Protein AF-D8S636-F1 (afdb_monomer_lite)

Secondary structure (DSSP, 8-state):
---------HHHHHHHHHHHSS--PPPEEETTEEE-HHHHHHHHHHHHHHHTTT--

InterPro domains:
  IPR007608 Senescence regulator S40 [PF04520] (5-54)

Organism: Selaginella moellendorffii (NCBI:txid88036)

Foldseek 3Di:
DDPPPPPDPVVVVLVVVCVVPVAPWDWDDDPPDTDTRVNVVVVVVVVCVVVVVVPD

Sequence (56 aa):
MGRKKNRIPPHELAAREYAKSHTAFSVYEGAGRTLKGMDLRRVRNAVWMQTGFLGG

Structure (mmCIF, N/CA/C/O backbone):
data_AF-D8S636-F1
#
_entry.id   AF-D8S636-F1
#
loop_
_atom_site.group_PDB
_atom_site.id
_atom_site.type_symbol
_atom_site.label_atom_id
_atom_site.label_alt_id
_atom_site.label_comp_id
_atom_site.label_asym_id
_atom_site.label_entity_id
_atom_site.label_seq_id
_atom_site.pdbx_PDB_ins_code
_atom_site.Cartn_x
_atom_site.Cartn_y
_atom_site.Cartn_z
_atom_site.occupancy
_atom_site.B_iso_or_equiv
_atom_site.auth_seq_id
_atom_site.auth_comp_id
_atom_site.auth_asym_id
_atom_site.auth_atom_id
_atom_site.pdbx_PDB_model_num
ATOM 1 N N 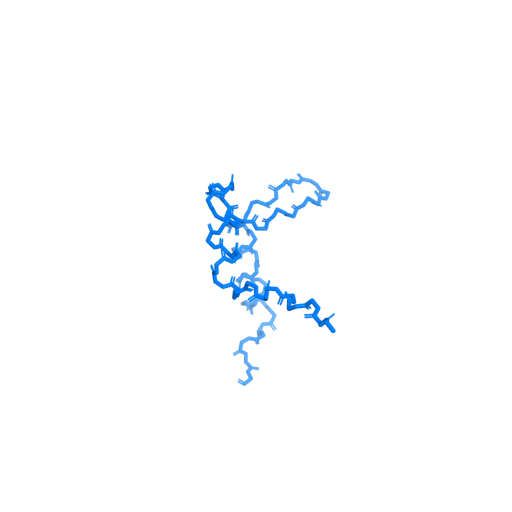. MET A 1 1 ? -2.020 18.809 -37.860 1.00 43.84 1 MET A N 1
ATOM 2 C CA . MET A 1 1 ? -0.898 17.917 -37.484 1.00 43.84 1 MET A CA 1
ATOM 3 C C . MET A 1 1 ? -1.072 17.516 -36.014 1.00 43.84 1 MET A C 1
ATOM 5 O O . MET A 1 1 ? -0.662 18.248 -35.125 1.00 43.84 1 MET A O 1
ATOM 9 N N . GLY A 1 2 ? -1.815 16.440 -35.730 1.00 50.62 2 GLY A N 1
ATOM 10 C CA . GLY A 1 2 ? -2.149 16.037 -34.356 1.00 50.62 2 GLY A CA 1
ATOM 11 C C . GLY A 1 2 ? -1.123 15.049 -33.812 1.00 50.62 2 GLY A C 1
ATOM 12 O O . GLY A 1 2 ? -0.938 13.984 -34.397 1.00 50.62 2 GLY A O 1
ATOM 13 N N . ARG A 1 3 ? -0.445 15.383 -32.708 1.00 58.81 3 ARG A N 1
ATOM 14 C CA . ARG A 1 3 ? 0.471 14.456 -32.031 1.00 58.81 3 ARG A CA 1
ATOM 15 C C . ARG A 1 3 ? -0.325 13.244 -31.548 1.00 58.81 3 ARG A C 1
ATOM 17 O O . ARG A 1 3 ? -1.061 13.344 -30.566 1.00 58.81 3 ARG A O 1
ATOM 24 N N . LYS A 1 4 ? -0.185 12.098 -32.221 1.00 58.56 4 LYS A N 1
ATOM 25 C CA . LYS A 1 4 ? -0.654 10.822 -31.679 1.00 58.56 4 LYS A CA 1
ATOM 26 C C . LYS A 1 4 ? 0.161 10.563 -30.414 1.00 58.56 4 LYS A C 1
ATOM 28 O O . LYS A 1 4 ? 1.341 10.241 -30.478 1.00 58.56 4 LYS A O 1
ATOM 33 N N . LYS A 1 5 ? -0.447 10.790 -29.249 1.00 63.66 5 LYS A N 1
ATOM 34 C CA . LYS A 1 5 ? 0.085 10.284 -27.984 1.00 63.66 5 LYS A CA 1
ATOM 35 C C . LYS A 1 5 ? 0.086 8.765 -28.127 1.00 63.66 5 LYS A C 1
ATOM 37 O O . LYS A 1 5 ? -0.993 8.178 -28.140 1.00 63.66 5 LYS A O 1
ATOM 42 N N . ASN A 1 6 ? 1.261 8.160 -28.297 1.00 71.00 6 ASN A N 1
ATOM 43 C CA . ASN A 1 6 ? 1.429 6.710 -28.263 1.00 71.00 6 ASN A CA 1
ATOM 44 C C . ASN A 1 6 ? 0.952 6.233 -26.889 1.00 71.00 6 ASN A C 1
ATOM 46 O O . ASN A 1 6 ? 1.679 6.310 -25.900 1.00 71.00 6 ASN A O 1
ATOM 50 N N . ARG A 1 7 ? -0.323 5.850 -26.807 1.00 75.50 7 ARG A N 1
ATOM 51 C CA . ARG A 1 7 ? -0.910 5.268 -25.609 1.00 75.50 7 ARG A CA 1
ATOM 52 C C . ARG A 1 7 ? -0.352 3.861 -25.512 1.00 75.50 7 ARG A C 1
ATOM 54 O O . ARG A 1 7 ? -0.804 2.970 -26.218 1.00 75.50 7 ARG A O 1
ATOM 61 N N . ILE A 1 8 ? 0.671 3.714 -24.684 1.00 81.06 8 ILE A N 1
ATOM 62 C CA . ILE A 1 8 ? 1.250 2.416 -24.366 1.00 81.06 8 ILE A CA 1
ATOM 63 C C . ILE A 1 8 ? 0.169 1.623 -23.622 1.00 81.06 8 ILE A C 1
ATOM 65 O O . ILE A 1 8 ? -0.405 2.154 -22.660 1.00 81.06 8 ILE A O 1
ATOM 69 N N . PRO A 1 9 ? -0.162 0.402 -24.064 1.00 82.81 9 PRO A N 1
ATOM 70 C CA . PRO A 1 9 ? -1.148 -0.408 -23.379 1.00 82.81 9 PRO A CA 1
ATOM 71 C C . PRO A 1 9 ? -0.655 -0.759 -21.964 1.00 82.81 9 PRO A C 1
ATOM 73 O O . PRO A 1 9 ? 0.546 -0.909 -21.725 1.00 82.81 9 PRO A O 1
ATOM 76 N N . PRO A 1 10 ? -1.568 -0.896 -20.990 1.00 77.88 10 PRO A N 1
ATOM 77 C CA . PRO A 1 10 ? -1.208 -1.009 -19.577 1.00 77.88 10 PRO A CA 1
ATOM 78 C C . PRO A 1 10 ? -0.317 -2.221 -19.255 1.00 77.88 10 PRO A C 1
ATOM 80 O O . PRO A 1 10 ? 0.507 -2.141 -18.347 1.00 77.88 10 PRO A O 1
ATOM 83 N N . HIS A 1 11 ? -0.421 -3.316 -20.015 1.00 82.12 11 HIS A N 1
ATOM 84 C CA . HIS A 1 11 ? 0.429 -4.497 -19.827 1.00 82.12 11 HIS A CA 1
ATOM 85 C C . HIS A 1 11 ? 1.887 -4.266 -20.267 1.00 82.12 11 HIS A C 1
ATOM 87 O O . HIS A 1 11 ? 2.799 -4.790 -19.634 1.00 82.12 11 HIS A O 1
ATOM 93 N N . GLU A 1 12 ? 2.133 -3.437 -21.288 1.00 86.31 12 GLU A N 1
ATOM 94 C CA . GLU A 1 12 ? 3.490 -3.052 -21.704 1.00 86.31 12 GLU A CA 1
ATOM 95 C C . GLU A 1 12 ? 4.145 -2.119 -20.682 1.00 86.31 12 GLU A C 1
ATOM 97 O O . GLU A 1 12 ? 5.340 -2.232 -20.413 1.00 86.31 12 GLU A O 1
ATOM 102 N N . LEU A 1 13 ? 3.366 -1.224 -20.062 1.00 78.62 13 LEU A N 1
ATOM 103 C CA . LEU A 1 13 ? 3.847 -0.411 -18.943 1.00 78.62 13 LEU A CA 1
ATOM 104 C C . LEU A 1 13 ? 4.233 -1.299 -17.756 1.00 78.62 13 LEU A C 1
ATOM 106 O O . LEU A 1 13 ? 5.328 -1.150 -17.226 1.00 78.62 13 LEU A O 1
ATOM 110 N N . ALA A 1 14 ? 3.382 -2.260 -17.386 1.00 75.06 14 ALA A N 1
ATOM 111 C CA . ALA A 1 14 ? 3.666 -3.194 -16.299 1.00 75.06 14 ALA A CA 1
ATOM 112 C C . ALA A 1 14 ? 4.925 -4.039 -16.564 1.00 75.06 14 ALA A C 1
ATOM 114 O O . ALA A 1 14 ? 5.771 -4.165 -15.682 1.00 75.06 14 ALA A O 1
ATOM 115 N N . ALA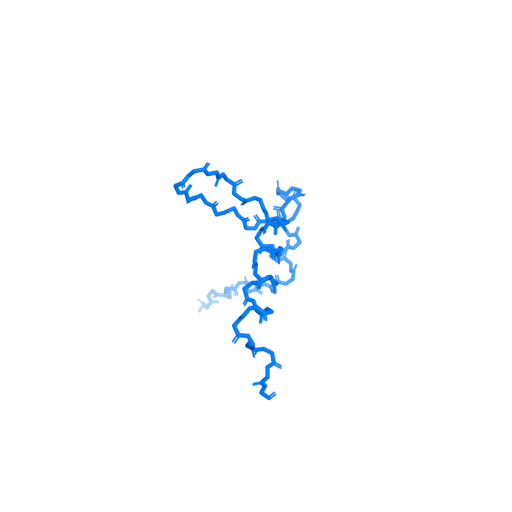 A 1 15 ? 5.088 -4.565 -17.782 1.00 80.06 15 ALA A N 1
ATOM 116 C CA . ALA A 1 15 ? 6.279 -5.316 -18.175 1.00 80.06 15 ALA A CA 1
ATOM 117 C C . ALA A 1 15 ? 7.544 -4.445 -18.150 1.00 80.06 15 ALA A C 1
ATOM 119 O O . ALA A 1 15 ? 8.596 -4.880 -17.689 1.00 80.06 15 ALA A O 1
ATOM 120 N N . ARG A 1 16 ? 7.442 -3.191 -18.603 1.00 80.06 16 ARG A N 1
ATOM 121 C CA . ARG A 1 16 ? 8.553 -2.236 -18.601 1.00 80.06 16 ARG A CA 1
ATOM 122 C C . ARG A 1 16 ? 8.966 -1.828 -17.189 1.00 80.06 16 ARG A C 1
ATOM 124 O O . ARG A 1 16 ? 10.157 -1.682 -16.940 1.00 80.06 16 ARG A O 1
ATOM 131 N N . GLU A 1 17 ? 8.017 -1.651 -16.276 1.00 73.38 17 GLU A N 1
ATOM 132 C CA . GLU A 1 17 ? 8.320 -1.396 -14.866 1.00 73.38 17 GLU A CA 1
ATOM 133 C C . GLU A 1 17 ? 8.918 -2.639 -14.196 1.00 73.38 17 GLU A C 1
ATOM 135 O O . GLU A 1 17 ? 9.943 -2.516 -13.540 1.00 73.38 17 GLU A O 1
ATOM 140 N N . TYR A 1 18 ? 8.395 -3.839 -14.470 1.00 70.69 18 TYR A N 1
ATOM 141 C CA . TYR A 1 18 ? 8.965 -5.109 -13.994 1.00 70.69 18 TYR A CA 1
ATOM 142 C C . TYR A 1 18 ? 10.387 -5.384 -14.522 1.00 70.69 18 TYR A C 1
ATOM 144 O O . TYR A 1 18 ? 11.211 -5.999 -13.851 1.00 70.69 18 TYR A O 1
ATOM 152 N N . ALA A 1 19 ? 10.700 -4.932 -15.738 1.00 75.25 19 ALA A N 1
ATOM 153 C CA . ALA A 1 19 ? 12.045 -5.039 -16.297 1.00 75.25 19 ALA A CA 1
ATOM 154 C C . ALA A 1 19 ? 13.029 -4.039 -15.659 1.00 75.25 19 ALA A C 1
ATOM 156 O O . ALA A 1 19 ? 14.218 -4.329 -15.554 1.00 75.25 19 ALA A O 1
ATOM 157 N N . LYS A 1 20 ? 12.550 -2.860 -15.233 1.00 74.50 20 LYS A N 1
ATOM 158 C CA . LYS A 1 20 ? 13.371 -1.823 -14.578 1.00 74.50 20 LYS A CA 1
ATOM 159 C C . LYS A 1 20 ? 13.587 -2.107 -13.097 1.00 74.50 20 LYS A C 1
ATOM 161 O O . LYS A 1 20 ? 14.701 -1.984 -12.600 1.00 74.50 20 LYS A O 1
ATOM 166 N N . SER A 1 21 ? 12.525 -2.474 -12.390 1.00 59.84 21 SER A N 1
ATOM 167 C CA . SER A 1 21 ? 12.577 -2.990 -11.035 1.00 59.84 21 SER A CA 1
ATOM 168 C C . SER A 1 21 ? 12.126 -4.439 -11.096 1.00 59.84 21 SER A C 1
ATOM 170 O O . SER A 1 21 ? 10.982 -4.726 -11.427 1.00 59.84 21 SER A O 1
ATOM 172 N N . HIS A 1 22 ? 12.987 -5.373 -10.690 1.00 59.22 22 HIS A N 1
ATOM 173 C CA . HIS A 1 22 ? 12.655 -6.804 -10.562 1.00 59.22 22 HIS A CA 1
ATOM 174 C C . HIS A 1 22 ? 11.555 -7.078 -9.500 1.00 59.22 22 HIS A C 1
ATOM 176 O O . HIS A 1 22 ? 11.390 -8.187 -8.997 1.00 59.22 22 HIS A O 1
ATOM 182 N N . THR A 1 23 ? 10.824 -6.039 -9.100 1.00 54.88 23 THR A N 1
ATOM 183 C CA . THR A 1 23 ? 9.837 -5.968 -8.044 1.00 54.88 23 THR A CA 1
ATOM 184 C C . THR A 1 23 ? 8.740 -4.994 -8.481 1.00 54.88 23 THR A C 1
ATOM 186 O O . THR A 1 23 ? 8.826 -3.794 -8.216 1.00 54.88 23 THR A O 1
ATOM 189 N N . ALA A 1 24 ? 7.667 -5.506 -9.090 1.00 56.28 24 ALA A N 1
ATOM 190 C CA . ALA A 1 24 ? 6.413 -4.766 -9.303 1.00 56.28 24 ALA A CA 1
ATOM 191 C C . ALA A 1 24 ? 5.614 -4.617 -7.989 1.00 56.28 24 ALA A C 1
ATOM 193 O O . ALA A 1 24 ? 4.399 -4.806 -7.935 1.00 56.28 24 ALA A O 1
ATOM 194 N N . PHE A 1 25 ? 6.317 -4.369 -6.886 1.00 55.34 25 PHE A N 1
ATOM 195 C CA . PHE A 1 25 ? 5.761 -4.373 -5.547 1.00 55.34 25 PHE A CA 1
ATOM 196 C C . PHE A 1 25 ? 5.521 -2.935 -5.111 1.00 55.34 25 PHE A C 1
ATOM 198 O O . PHE A 1 25 ? 6.451 -2.133 -5.087 1.00 55.34 25 PHE A O 1
ATOM 205 N N . SER A 1 26 ? 4.279 -2.619 -4.741 1.00 58.84 26 SER A N 1
ATOM 206 C CA . SER A 1 26 ? 4.003 -1.395 -4.003 1.00 58.84 26 SER A CA 1
ATOM 207 C C . SER A 1 26 ? 4.861 -1.396 -2.737 1.00 58.84 26 SER A C 1
ATOM 209 O O . SER A 1 26 ? 4.923 -2.386 -2.005 1.00 58.84 26 SER A O 1
ATOM 211 N N . VAL A 1 27 ? 5.584 -0.305 -2.527 1.00 55.94 27 VAL A N 1
ATOM 212 C CA . VAL A 1 27 ? 6.295 -0.029 -1.285 1.00 55.94 27 VAL A CA 1
ATOM 213 C C . VAL A 1 27 ? 5.400 0.931 -0.523 1.00 55.94 27 VAL A C 1
ATOM 215 O O . VAL A 1 27 ? 5.065 1.995 -1.039 1.00 55.94 27 VAL A O 1
ATOM 218 N N . TYR A 1 28 ? 4.952 0.533 0.664 1.00 59.78 28 TYR A N 1
ATOM 219 C CA . TYR A 1 28 ? 4.274 1.449 1.572 1.00 59.78 28 TYR A CA 1
ATOM 220 C C . TYR A 1 28 ? 5.232 1.755 2.718 1.00 59.78 28 TYR A C 1
ATOM 222 O O . TYR A 1 28 ? 5.562 0.873 3.517 1.00 59.78 28 TYR A O 1
ATOM 230 N N . GLU A 1 29 ? 5.721 2.991 2.756 1.00 58.78 29 GLU A N 1
ATOM 231 C CA . GLU A 1 29 ? 6.533 3.508 3.852 1.00 58.78 29 GLU A CA 1
ATOM 232 C C . GLU A 1 29 ? 5.589 4.139 4.883 1.00 58.78 29 GLU A C 1
ATOM 234 O O . GLU A 1 29 ? 4.978 5.173 4.632 1.00 58.78 29 GLU A O 1
ATOM 239 N N . GLY A 1 30 ? 5.415 3.475 6.027 1.00 61.12 30 GLY A N 1
ATOM 240 C CA . GLY A 1 30 ? 4.629 3.966 7.160 1.00 61.12 30 GLY A CA 1
ATOM 241 C C . GLY A 1 30 ? 5.440 3.929 8.456 1.00 61.12 30 GLY A C 1
ATOM 242 O O . GLY A 1 30 ? 6.512 3.323 8.508 1.00 61.12 30 GLY A O 1
ATOM 243 N N . ALA A 1 31 ? 4.926 4.571 9.510 1.00 52.16 31 ALA A N 1
ATOM 244 C CA . ALA A 1 31 ? 5.581 4.686 10.813 1.00 52.16 31 ALA A CA 1
ATOM 245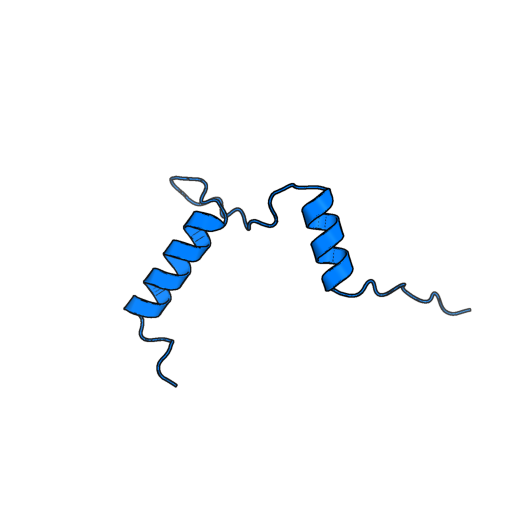 C C . ALA A 1 31 ? 5.845 3.303 11.450 1.00 52.16 31 ALA A C 1
ATOM 247 O O . ALA A 1 31 ? 4.995 2.747 12.140 1.00 52.16 31 ALA A O 1
ATOM 248 N N . GLY A 1 32 ? 7.032 2.741 11.196 1.00 63.81 32 GLY A N 1
ATOM 249 C CA . GLY A 1 32 ? 7.578 1.600 11.932 1.00 63.81 32 GLY A CA 1
ATOM 250 C C . GLY A 1 32 ? 8.189 0.459 11.112 1.00 63.81 32 GLY A C 1
ATOM 251 O O . GLY A 1 32 ? 8.940 -0.306 11.706 1.00 63.81 32 GLY A O 1
ATOM 252 N N . ARG A 1 33 ? 7.919 0.313 9.800 1.00 59.47 33 ARG A N 1
ATOM 253 C CA . ARG A 1 33 ? 8.560 -0.674 8.887 1.00 59.47 33 ARG A CA 1
ATOM 254 C C . ARG A 1 33 ? 8.179 -0.407 7.423 1.00 59.47 33 ARG A C 1
ATOM 256 O O . ARG A 1 33 ? 7.033 -0.074 7.1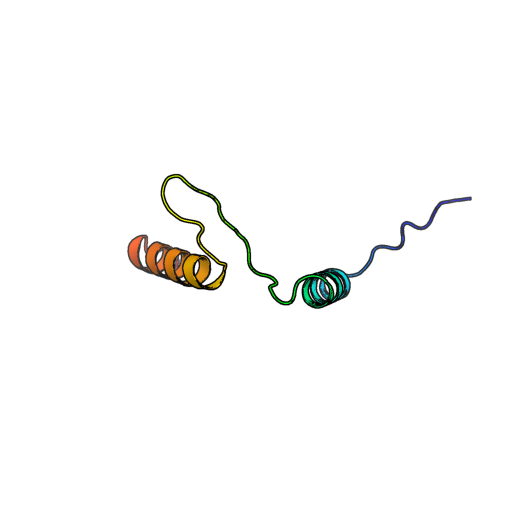34 1.00 59.47 33 ARG A O 1
ATOM 263 N N . THR A 1 34 ? 9.105 -0.652 6.496 1.00 58.91 34 THR A N 1
ATOM 264 C CA . THR A 1 34 ? 8.823 -0.706 5.052 1.00 58.91 34 THR A CA 1
ATOM 265 C C . THR A 1 34 ? 8.139 -2.031 4.722 1.00 58.91 34 THR A C 1
ATOM 267 O O . THR A 1 34 ? 8.781 -3.082 4.751 1.00 58.91 34 THR A O 1
ATOM 270 N N . LEU A 1 35 ? 6.842 -2.008 4.407 1.00 65.19 35 LEU A N 1
ATOM 271 C CA . LEU A 1 35 ? 6.142 -3.202 3.929 1.00 65.19 35 LEU A CA 1
ATOM 272 C C . LEU A 1 35 ? 6.414 -3.360 2.434 1.00 65.19 35 LEU A C 1
ATOM 274 O O . LEU A 1 35 ? 6.057 -2.496 1.627 1.00 65.19 35 LEU A O 1
ATOM 278 N N . LYS A 1 36 ? 7.054 -4.470 2.059 1.00 71.12 36 LYS A N 1
ATOM 279 C CA . LYS A 1 36 ? 7.226 -4.835 0.648 1.00 71.12 36 LYS A CA 1
ATOM 280 C C . LYS A 1 36 ? 5.927 -5.457 0.136 1.00 71.12 36 LYS A C 1
ATOM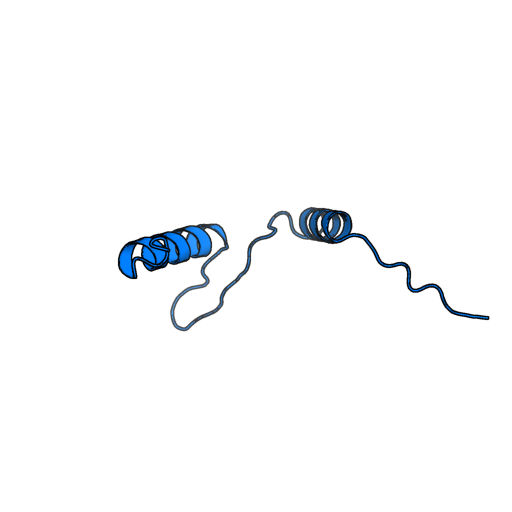 282 O O . LYS A 1 36 ? 5.135 -5.989 0.908 1.00 71.12 36 LYS A O 1
ATOM 287 N N . GLY A 1 37 ? 5.700 -5.433 -1.174 1.00 68.94 37 GLY A N 1
ATOM 288 C CA . GLY A 1 37 ? 4.421 -5.833 -1.782 1.00 68.94 37 GLY A CA 1
ATOM 289 C C . GLY A 1 37 ? 3.870 -7.208 -1.368 1.00 68.94 37 GLY A C 1
ATOM 290 O O . GLY A 1 37 ? 2.653 -7.382 -1.334 1.00 68.94 37 GLY A O 1
ATOM 291 N N . MET A 1 38 ? 4.718 -8.172 -0.984 1.00 71.75 38 MET A N 1
ATOM 292 C CA . MET A 1 38 ? 4.263 -9.439 -0.387 1.00 71.75 38 MET A CA 1
ATOM 293 C C . MET A 1 38 ? 3.543 -9.227 0.953 1.00 71.75 38 MET A C 1
ATOM 295 O O . MET A 1 38 ? 2.485 -9.817 1.184 1.00 71.75 38 MET A O 1
ATOM 299 N N . ASP A 1 39 ? 4.096 -8.382 1.818 1.00 75.00 39 ASP A N 1
ATOM 300 C CA . ASP A 1 39 ? 3.510 -8.059 3.113 1.00 75.00 39 ASP A CA 1
ATOM 301 C C . ASP A 1 39 ? 2.229 -7.251 2.928 1.00 75.00 39 ASP A C 1
ATOM 303 O O . ASP A 1 39 ? 1.229 -7.537 3.577 1.00 75.00 39 ASP A O 1
ATOM 307 N N . LEU A 1 40 ? 2.189 -6.344 1.948 1.00 75.00 40 LEU A N 1
ATOM 308 C CA . LEU A 1 40 ? 0.962 -5.625 1.597 1.00 75.00 40 LEU A CA 1
ATOM 309 C C . LEU A 1 40 ? -0.140 -6.552 1.084 1.00 75.00 40 LEU A C 1
ATOM 311 O O . LEU A 1 40 ? -1.301 -6.371 1.442 1.00 75.00 40 LEU A O 1
ATOM 315 N N . ARG A 1 41 ? 0.195 -7.582 0.295 1.00 78.31 41 ARG A N 1
ATOM 316 C CA . ARG A 1 41 ? -0.786 -8.591 -0.132 1.00 78.31 41 ARG A CA 1
ATOM 317 C C . ARG A 1 41 ? -1.361 -9.352 1.062 1.00 78.31 41 ARG A C 1
ATOM 319 O O . ARG A 1 41 ? -2.565 -9.592 1.097 1.00 78.31 41 ARG A O 1
ATOM 326 N N . ARG A 1 42 ? -0.515 -9.730 2.025 1.00 79.56 42 ARG A N 1
ATOM 327 C CA . ARG A 1 42 ? -0.937 -10.427 3.250 1.00 79.56 42 ARG A CA 1
ATOM 328 C C . ARG A 1 42 ? -1.806 -9.536 4.131 1.00 79.56 42 ARG A C 1
ATOM 330 O O . ARG A 1 42 ? -2.881 -9.971 4.521 1.00 79.56 42 ARG A O 1
ATOM 337 N N . VAL A 1 43 ? -1.384 -8.294 4.367 1.00 80.94 43 VAL A N 1
ATOM 338 C CA . VAL A 1 43 ? -2.149 -7.294 5.126 1.00 80.94 43 VAL A CA 1
ATOM 339 C C . VAL A 1 43 ? -3.503 -7.041 4.467 1.00 80.94 43 VAL A C 1
ATOM 341 O O . VAL A 1 43 ? -4.525 -7.137 5.133 1.00 80.94 43 VAL A O 1
ATOM 344 N N . ARG A 1 44 ? -3.543 -6.816 3.149 1.00 82.06 44 ARG A N 1
ATOM 345 C CA . ARG A 1 44 ? -4.793 -6.624 2.398 1.00 82.06 44 ARG A CA 1
ATOM 346 C C . ARG A 1 44 ? -5.741 -7.813 2.536 1.00 82.06 44 ARG A C 1
ATOM 348 O O . ARG A 1 44 ? -6.920 -7.619 2.806 1.00 82.06 44 ARG A O 1
ATOM 355 N N . ASN A 1 45 ? -5.232 -9.033 2.366 1.00 82.81 45 ASN A N 1
ATOM 356 C CA . ASN A 1 45 ? -6.047 -10.238 2.494 1.00 82.81 45 ASN A CA 1
ATOM 357 C C . ASN A 1 45 ? -6.569 -10.415 3.929 1.00 82.81 45 ASN A C 1
ATOM 359 O O . ASN A 1 45 ? -7.733 -10.756 4.102 1.00 82.81 45 ASN A O 1
ATOM 363 N N . ALA A 1 46 ? -5.741 -10.147 4.943 1.00 84.31 46 ALA A N 1
ATOM 364 C CA . ALA A 1 46 ? -6.150 -10.203 6.345 1.00 84.31 46 ALA A CA 1
ATOM 365 C C . ALA A 1 46 ? -7.237 -9.165 6.663 1.00 84.31 46 ALA A C 1
ATOM 367 O O . ALA A 1 46 ? -8.233 -9.502 7.295 1.00 84.31 46 ALA A O 1
ATOM 368 N N . VAL A 1 47 ? -7.092 -7.933 6.160 1.00 84.75 47 VAL A N 1
ATOM 369 C CA . VAL A 1 47 ? -8.109 -6.881 6.295 1.00 84.75 47 VAL A CA 1
ATOM 370 C C . VAL A 1 47 ? -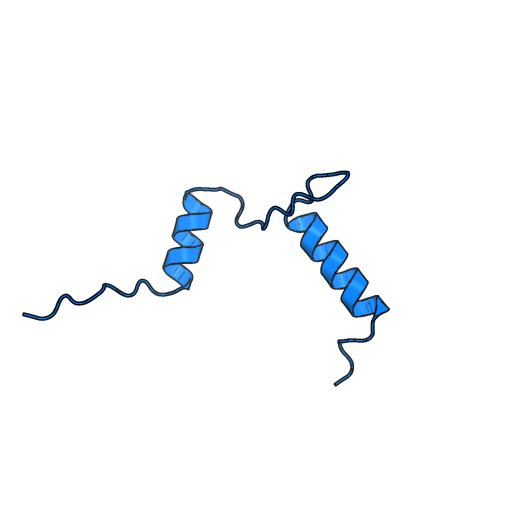9.415 -7.307 5.629 1.00 84.75 47 VAL A C 1
ATOM 372 O O . VAL A 1 47 ? -10.452 -7.215 6.266 1.00 84.75 47 VAL A O 1
ATOM 375 N N . TRP A 1 48 ? -9.387 -7.827 4.399 1.00 84.06 48 TRP A N 1
ATOM 376 C CA . TRP A 1 48 ? -10.601 -8.300 3.719 1.00 84.06 48 TRP A CA 1
ATOM 377 C C . TRP A 1 48 ? -11.300 -9.452 4.443 1.00 84.06 48 TRP A C 1
ATOM 379 O O . TRP A 1 48 ? -12.528 -9.480 4.484 1.00 84.06 48 TRP A O 1
ATOM 389 N N . MET A 1 49 ? -10.538 -10.380 5.030 1.00 83.94 49 MET A N 1
ATOM 390 C CA . MET A 1 49 ? -11.096 -11.445 5.869 1.00 83.94 49 MET A CA 1
ATOM 391 C C . MET A 1 49 ? -11.714 -10.883 7.152 1.00 83.94 49 MET A C 1
ATOM 393 O O . MET A 1 49 ? -12.770 -11.340 7.571 1.00 83.94 49 MET A O 1
ATOM 397 N N . GLN A 1 50 ? -11.076 -9.884 7.763 1.00 84.69 50 GLN A N 1
ATOM 398 C CA . GLN A 1 50 ? -11.529 -9.297 9.020 1.00 84.69 50 GLN A CA 1
ATOM 399 C C . GLN A 1 50 ? -12.748 -8.388 8.854 1.00 84.69 50 GLN A C 1
ATOM 401 O O . GLN A 1 50 ? -13.618 -8.368 9.719 1.00 84.69 50 GLN A O 1
ATOM 406 N N . THR A 1 51 ? -12.822 -7.634 7.759 1.00 85.94 51 THR A N 1
ATOM 407 C CA . THR A 1 51 ? -13.923 -6.698 7.504 1.00 85.94 51 THR A CA 1
ATOM 408 C C . THR A 1 51 ? -15.105 -7.343 6.788 1.00 85.94 51 THR A C 1
ATOM 410 O O . THR A 1 51 ? -16.127 -6.686 6.618 1.00 85.94 51 THR A O 1
ATOM 413 N N . GLY A 1 52 ? -14.993 -8.606 6.357 1.00 78.94 52 GLY A N 1
ATOM 414 C CA . GLY A 1 52 ? -16.067 -9.307 5.648 1.00 78.94 52 GLY A CA 1
ATOM 415 C C . GLY A 1 52 ? -16.374 -8.728 4.263 1.00 78.94 52 GLY A C 1
ATOM 416 O O . GLY A 1 52 ? -17.431 -9.002 3.706 1.00 78.94 52 GLY A O 1
ATOM 417 N N . PHE A 1 53 ? -15.454 -7.949 3.680 1.00 69.12 53 PHE A N 1
ATOM 418 C CA . PHE A 1 53 ? -15.669 -7.199 2.432 1.00 69.12 53 PHE A CA 1
ATOM 419 C C . PHE A 1 53 ? -15.918 -8.088 1.194 1.00 69.12 53 PHE A C 1
ATOM 421 O O . PHE A 1 53 ? -16.294 -7.589 0.141 1.00 69.12 53 PHE A O 1
ATOM 428 N N . LEU A 1 54 ? -15.699 -9.404 1.307 1.00 65.94 54 LEU A N 1
ATOM 429 C CA . LEU A 1 54 ? -16.008 -10.397 0.269 1.00 65.94 54 LEU A CA 1
ATOM 430 C C . LEU A 1 54 ? -17.468 -10.896 0.306 1.00 65.94 54 LEU A C 1
ATOM 432 O O . LEU A 1 54 ? -17.808 -11.805 -0.445 1.00 65.94 54 LEU A O 1
ATOM 436 N N . GLY A 1 55 ? -18.318 -10.340 1.173 1.00 63.28 55 GLY A N 1
ATOM 437 C CA . GLY A 1 55 ? -19.755 -10.611 1.211 1.00 63.28 55 GLY A CA 1
ATOM 438 C C . GLY A 1 55 ? -20.554 -9.527 0.492 1.00 63.28 55 GLY A C 1
ATOM 439 O O . GLY A 1 55 ? -20.990 -8.569 1.127 1.00 63.28 55 GLY A O 1
ATOM 440 N N . GLY A 1 56 ? -20.740 -9.695 -0.816 1.00 52.16 56 GLY A N 1
ATOM 441 C CA . GLY A 1 56 ? -21.665 -8.940 -1.662 1.00 52.16 56 GLY A CA 1
ATOM 442 C C . GLY A 1 56 ? -22.149 -9.824 -2.796 1.00 52.16 56 GLY A C 1
ATOM 443 O O . GLY A 1 56 ? -21.270 -10.417 -3.459 1.00 52.16 56 GLY A O 1
#

pLDDT: mean 70.04, std 11.18, range [43.84, 86.31]

Radius of gyration: 17.19 Å; chains: 1; bounding box: 35×29×49 Å